Protein AF-A0A1R4EIM1-F1 (afdb_monomer)

Foldseek 3Di:
DDPVVLVVVLVVQLLVLLQVLLLVLLVCLLCLVCVLCVLQVHPPSVLSHLQDALVLSCVLCVVVPRDHDSVSRNVRHDDPPDDHPDDSVRVVVVCVVSVRSVVVSSCVSNVVSSVVSVVVSD

pLDDT: mean 93.06, std 6.28, range [61.31, 98.5]

Structure (mmCIF, N/CA/C/O backbone):
data_AF-A0A1R4EIM1-F1
#
_entry.id   AF-A0A1R4EIM1-F1
#
loop_
_atom_site.group_PDB
_atom_site.id
_atom_site.type_symbol
_atom_site.label_atom_id
_atom_site.label_alt_id
_atom_site.label_comp_id
_atom_site.label_asym_id
_atom_site.label_entity_id
_atom_site.label_seq_id
_atom_site.pdbx_PDB_ins_code
_atom_site.Cartn_x
_atom_site.Cartn_y
_atom_site.Cartn_z
_atom_site.occupancy
_atom_site.B_iso_or_equiv
_atom_site.auth_seq_id
_atom_site.auth_comp_id
_atom_site.auth_asym_id
_atom_site.auth_atom_id
_atom_site.pdbx_PDB_model_num
ATOM 1 N N . MET A 1 1 ? -17.064 1.373 31.725 1.00 61.31 1 MET A N 1
ATOM 2 C CA . MET A 1 1 ? -16.087 1.941 30.761 1.00 61.31 1 MET A CA 1
ATOM 3 C C . MET A 1 1 ? -16.708 3.153 30.069 1.00 61.31 1 MET A C 1
ATOM 5 O O . MET A 1 1 ? -17.830 3.043 29.599 1.00 61.31 1 MET A O 1
ATOM 9 N N . ASN A 1 2 ? -16.034 4.310 30.040 1.00 83.75 2 ASN A N 1
ATOM 10 C CA . ASN A 1 2 ? -16.570 5.537 29.428 1.00 83.75 2 ASN A CA 1
ATOM 11 C C . ASN A 1 2 ? -16.788 5.338 27.909 1.00 83.75 2 ASN A C 1
ATOM 13 O O . ASN A 1 2 ? -15.867 4.894 27.221 1.00 83.75 2 ASN A O 1
ATOM 17 N N . LYS A 1 3 ? -17.977 5.680 27.383 1.00 83.75 3 LYS A N 1
ATOM 18 C CA . LYS A 1 3 ? -18.322 5.582 25.947 1.00 83.75 3 LYS A CA 1
ATOM 19 C C . LYS A 1 3 ? -17.276 6.264 25.053 1.00 83.75 3 LYS A C 1
ATOM 21 O O . LYS A 1 3 ? -16.875 5.695 24.040 1.00 83.75 3 LYS A O 1
ATOM 26 N N . ARG A 1 4 ? -16.744 7.417 25.483 1.00 86.50 4 ARG A N 1
ATOM 27 C CA . ARG A 1 4 ? -15.665 8.140 24.788 1.00 86.50 4 ARG A CA 1
ATOM 28 C C . ARG A 1 4 ? -14.382 7.313 24.690 1.00 86.50 4 ARG A C 1
ATOM 30 O O . ARG A 1 4 ? -13.741 7.298 23.645 1.00 86.50 4 ARG A O 1
ATOM 37 N N . LYS A 1 5 ? -14.022 6.589 25.756 1.00 88.94 5 LYS A N 1
ATOM 38 C CA . LYS A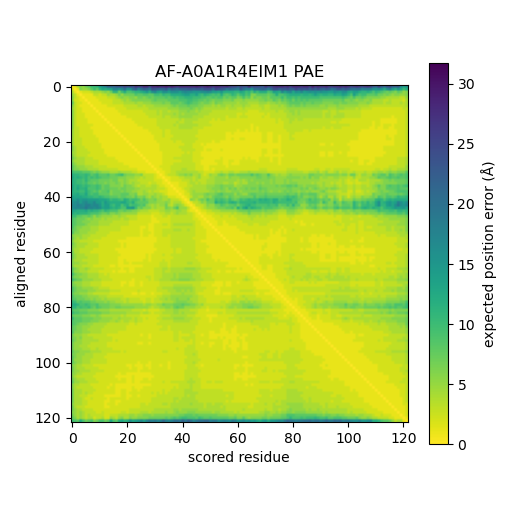 1 5 ? -12.835 5.720 25.777 1.00 88.94 5 LYS A CA 1
ATOM 39 C C . LYS A 1 5 ? -12.995 4.546 24.806 1.00 88.94 5 LYS A C 1
ATOM 41 O O . LYS A 1 5 ? -12.084 4.311 24.020 1.00 88.94 5 LYS A O 1
ATOM 46 N N . ARG A 1 6 ? -14.157 3.875 24.802 1.00 87.56 6 ARG A N 1
ATOM 47 C CA . ARG A 1 6 ? -14.450 2.764 23.869 1.00 87.56 6 ARG A CA 1
ATOM 48 C C . ARG A 1 6 ? -14.419 3.235 22.411 1.00 87.56 6 ARG A C 1
ATOM 50 O O . ARG A 1 6 ? -13.829 2.565 21.572 1.00 87.56 6 ARG A O 1
ATOM 57 N N . HIS A 1 7 ? -14.980 4.413 22.128 1.00 89.19 7 HIS A N 1
ATOM 58 C CA . HIS A 1 7 ? -14.941 5.014 20.793 1.00 89.19 7 HIS A CA 1
ATOM 59 C C . HIS A 1 7 ? -13.506 5.299 20.325 1.00 89.19 7 HIS A C 1
ATOM 61 O O . HIS A 1 7 ? -13.125 4.899 19.229 1.00 89.19 7 HIS A O 1
ATOM 67 N N . MET A 1 8 ? -12.682 5.928 21.172 1.00 93.31 8 MET A N 1
ATOM 68 C CA . MET A 1 8 ? -11.277 6.201 20.840 1.00 93.31 8 MET A CA 1
ATOM 69 C C . MET A 1 8 ? -10.460 4.922 20.639 1.00 93.31 8 MET A C 1
ATOM 71 O O . MET A 1 8 ? -9.623 4.868 19.742 1.00 93.31 8 MET A O 1
ATOM 75 N N . GLN A 1 9 ? -10.713 3.886 21.443 1.00 93.56 9 GLN A N 1
ATOM 76 C CA . GLN A 1 9 ? -10.073 2.580 21.276 1.00 93.56 9 GLN A CA 1
ATOM 77 C C . GLN A 1 9 ? -10.437 1.951 19.928 1.00 93.56 9 GLN A C 1
ATOM 79 O O . GLN A 1 9 ? -9.529 1.585 19.187 1.00 93.56 9 GLN A O 1
ATOM 84 N N . ARG A 1 10 ? -11.730 1.913 19.569 1.00 93.81 10 ARG A N 1
ATOM 85 C CA . ARG A 1 10 ? -12.184 1.408 18.262 1.00 93.81 10 ARG A CA 1
ATOM 86 C C . ARG A 1 10 ? -11.572 2.201 17.108 1.00 93.81 10 ARG A C 1
ATOM 88 O O . ARG A 1 10 ? -11.062 1.605 16.169 1.00 93.81 10 ARG A O 1
ATOM 95 N N . TYR A 1 11 ? -11.576 3.531 17.188 1.00 94.44 11 TYR A N 1
ATOM 96 C CA . TYR A 1 11 ? -10.988 4.392 16.158 1.00 94.44 11 TYR A CA 1
ATOM 97 C C . TYR A 1 11 ? -9.493 4.107 15.948 1.00 94.44 11 TYR A C 1
ATOM 99 O O . TYR A 1 11 ? -9.044 3.917 14.816 1.00 94.44 11 TYR A O 1
ATOM 107 N N . ASN A 1 12 ? -8.723 4.022 17.036 1.00 95.25 12 ASN A N 1
ATOM 108 C CA . ASN A 1 12 ? -7.296 3.716 16.962 1.00 95.25 12 ASN A CA 1
ATOM 109 C C . ASN A 1 12 ? -7.041 2.295 16.439 1.00 95.25 12 ASN A C 1
ATOM 111 O O . ASN A 1 12 ? -6.123 2.106 15.643 1.00 95.25 12 ASN A O 1
ATOM 115 N N . ALA A 1 13 ? -7.865 1.320 16.834 1.00 96.44 13 ALA A N 1
ATOM 116 C CA . ALA A 1 13 ? -7.781 -0.051 16.338 1.00 96.44 13 ALA A CA 1
ATOM 117 C C . ALA A 1 13 ? -8.050 -0.121 14.827 1.00 96.44 13 ALA A C 1
ATOM 119 O O . ALA A 1 13 ? -7.252 -0.702 14.097 1.00 96.44 13 ALA A O 1
ATOM 120 N N . LEU A 1 14 ? -9.098 0.552 14.338 1.00 96.81 14 LEU A N 1
ATOM 121 C CA . LEU A 1 14 ? -9.412 0.640 12.907 1.00 96.81 14 LEU A CA 1
ATOM 122 C C . LEU A 1 14 ? -8.285 1.312 12.118 1.00 96.81 14 LEU A C 1
ATOM 124 O O . LEU A 1 14 ? -7.889 0.829 11.056 1.00 96.81 14 LEU A O 1
ATOM 128 N N . ARG A 1 15 ? -7.728 2.411 12.643 1.00 96.06 15 ARG A N 1
ATOM 129 C CA . ARG A 1 15 ? -6.579 3.080 12.022 1.00 96.06 15 ARG A CA 1
ATOM 130 C C . ARG A 1 15 ? -5.369 2.150 11.953 1.00 96.06 15 ARG A C 1
ATOM 132 O O . ARG A 1 15 ? -4.712 2.103 10.919 1.00 96.06 15 ARG A O 1
ATOM 139 N N . SER A 1 16 ? -5.078 1.425 13.031 1.00 96.81 16 SER A N 1
ATOM 140 C CA . SER A 1 16 ? -3.959 0.482 13.066 1.00 96.81 16 SER A CA 1
ATOM 141 C C . SER A 1 16 ? -4.164 -0.668 12.082 1.00 96.81 16 SER A C 1
ATOM 143 O O . SER A 1 16 ? -3.245 -0.976 11.335 1.00 96.81 16 SER A O 1
ATOM 145 N N . ALA A 1 17 ? -5.366 -1.243 12.020 1.00 97.62 17 ALA A N 1
ATOM 146 C CA . ALA A 1 17 ? -5.693 -2.327 11.097 1.00 97.62 17 ALA A CA 1
ATOM 147 C C . ALA A 1 17 ? -5.543 -1.907 9.629 1.00 97.62 17 ALA A C 1
ATOM 149 O O . ALA A 1 17 ? -4.959 -2.643 8.843 1.00 97.62 17 ALA A O 1
ATOM 150 N N . ARG A 1 18 ? -5.972 -0.689 9.270 1.00 97.94 18 ARG A N 1
ATOM 151 C CA . ARG A 1 18 ? -5.741 -0.140 7.922 1.00 97.94 18 ARG A CA 1
ATOM 152 C C . ARG A 1 18 ? -4.256 0.019 7.597 1.00 97.94 18 ARG A C 1
ATOM 154 O O . ARG A 1 18 ? -3.872 -0.165 6.451 1.00 97.94 18 ARG A O 1
ATOM 161 N N . VAL A 1 19 ? -3.429 0.381 8.579 1.00 98.12 19 VAL A N 1
ATOM 162 C CA . VAL A 1 19 ? -1.976 0.485 8.379 1.00 98.12 19 VAL A CA 1
ATOM 163 C C . VAL A 1 19 ? -1.351 -0.893 8.170 1.00 98.12 19 VAL A C 1
ATOM 165 O O . VAL A 1 19 ? -0.527 -1.023 7.275 1.00 98.12 19 VAL A O 1
ATOM 168 N N . GLU A 1 20 ? -1.739 -1.906 8.947 1.00 98.06 20 GLU A N 1
ATOM 169 C CA . GLU A 1 20 ? -1.232 -3.274 8.746 1.00 98.06 20 GLU A CA 1
ATOM 170 C C . GLU A 1 20 ? -1.669 -3.845 7.392 1.00 98.06 20 GLU A C 1
ATOM 172 O O . GLU A 1 20 ? -0.822 -4.299 6.633 1.00 98.06 20 GLU A O 1
ATOM 177 N N . ALA A 1 21 ? -2.945 -3.698 7.024 1.00 98.38 21 ALA A N 1
ATOM 178 C CA . ALA A 1 21 ? -3.447 -4.116 5.714 1.00 98.38 21 ALA A CA 1
ATOM 179 C C . ALA A 1 21 ? -2.695 -3.434 4.556 1.00 98.38 21 ALA A C 1
ATOM 181 O O . ALA A 1 21 ? -2.380 -4.066 3.554 1.00 98.38 21 ALA A O 1
ATOM 182 N N . MET A 1 22 ? -2.374 -2.142 4.693 1.00 98.50 22 MET A N 1
ATOM 183 C CA . MET A 1 22 ? -1.583 -1.425 3.689 1.00 98.50 22 MET A CA 1
ATOM 184 C C . MET A 1 22 ? -0.166 -1.995 3.582 1.00 98.50 22 MET A C 1
ATOM 186 O O . MET A 1 22 ? 0.349 -2.150 2.483 1.00 98.50 22 MET A O 1
ATOM 190 N N . LEU A 1 23 ? 0.474 -2.335 4.703 1.00 98.31 23 LEU A N 1
ATOM 191 C CA . LEU A 1 23 ? 1.793 -2.972 4.679 1.00 98.31 23 LEU A CA 1
ATOM 192 C C . LEU A 1 23 ? 1.761 -4.351 4.013 1.00 98.31 23 LEU A C 1
ATOM 194 O O . LEU A 1 23 ? 2.718 -4.693 3.325 1.00 98.31 23 LEU A O 1
ATOM 198 N N . GLU A 1 24 ? 0.694 -5.124 4.214 1.00 97.56 24 GLU A N 1
ATOM 199 C CA . GLU A 1 24 ? 0.499 -6.423 3.562 1.00 97.56 24 GLU A CA 1
ATOM 200 C C . GLU A 1 24 ? 0.322 -6.271 2.047 1.00 97.56 24 GLU A C 1
ATOM 202 O O . GLU A 1 24 ? 1.035 -6.927 1.291 1.00 97.56 24 GLU A O 1
ATOM 207 N N . MET A 1 25 ? -0.534 -5.343 1.604 1.00 97.50 25 MET A N 1
ATOM 208 C CA . MET A 1 25 ? -0.708 -5.024 0.182 1.00 97.50 25 MET A CA 1
ATOM 209 C C . MET A 1 25 ? 0.610 -4.574 -0.461 1.00 97.50 25 MET A C 1
ATOM 211 O O . MET A 1 25 ? 0.981 -5.067 -1.521 1.00 97.50 25 MET A O 1
ATOM 215 N N . LEU A 1 26 ? 1.342 -3.660 0.183 1.00 97.56 26 LEU A N 1
ATOM 216 C CA . LEU A 1 26 ? 2.643 -3.194 -0.304 1.00 97.56 26 LEU A CA 1
ATOM 217 C C . LEU A 1 26 ? 3.654 -4.340 -0.388 1.00 97.56 26 LEU A C 1
ATOM 219 O O . LEU A 1 26 ? 4.407 -4.419 -1.35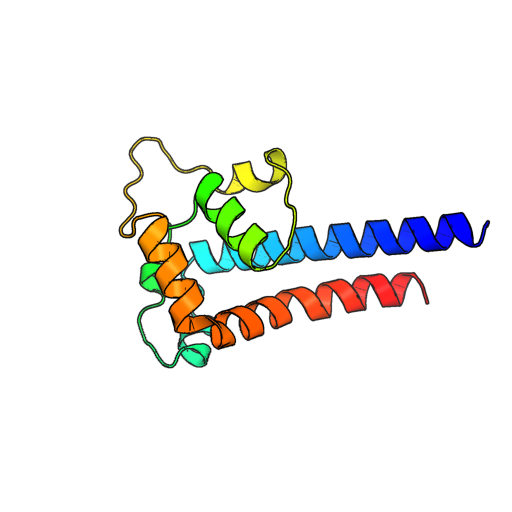1 1.00 97.56 26 LEU A O 1
ATOM 223 N N . ASN A 1 27 ? 3.662 -5.245 0.591 1.00 96.56 27 ASN A N 1
ATOM 224 C CA . ASN A 1 27 ? 4.512 -6.428 0.532 1.00 96.56 27 ASN A CA 1
ATOM 225 C C . ASN A 1 27 ? 4.145 -7.315 -0.658 1.00 96.56 27 ASN A C 1
ATOM 227 O O . ASN A 1 27 ? 5.041 -7.742 -1.371 1.00 96.56 27 ASN A O 1
ATOM 231 N N . ALA A 1 28 ? 2.858 -7.553 -0.905 1.00 95.00 28 ALA A N 1
ATOM 232 C CA . ALA A 1 28 ? 2.427 -8.343 -2.052 1.00 95.00 28 ALA A CA 1
ATOM 233 C C . ALA A 1 28 ? 2.817 -7.690 -3.389 1.00 95.00 28 ALA A C 1
ATOM 235 O O . ALA A 1 28 ? 3.320 -8.383 -4.266 1.00 95.00 28 ALA A O 1
ATOM 236 N N . ILE A 1 29 ? 2.669 -6.364 -3.515 1.00 94.50 29 ILE A N 1
ATOM 237 C CA . ILE A 1 29 ? 3.122 -5.599 -4.692 1.00 94.50 29 ILE A CA 1
ATOM 238 C C . ILE A 1 29 ? 4.622 -5.788 -4.927 1.00 94.50 29 ILE A C 1
ATOM 240 O O . ILE A 1 29 ? 5.026 -6.077 -6.046 1.00 94.50 29 ILE A O 1
ATOM 244 N N . ASP A 1 30 ? 5.445 -5.678 -3.881 1.00 95.12 30 ASP A N 1
ATOM 245 C CA . ASP A 1 30 ? 6.902 -5.838 -4.000 1.00 95.12 30 ASP A CA 1
ATOM 246 C C . ASP A 1 30 ? 7.329 -7.279 -4.344 1.00 95.12 30 ASP A C 1
ATOM 248 O O . ASP A 1 30 ? 8.468 -7.498 -4.744 1.00 95.12 30 ASP A O 1
ATOM 252 N N . HIS A 1 31 ? 6.418 -8.250 -4.219 1.00 92.94 31 HIS A N 1
ATOM 253 C CA . HIS A 1 31 ? 6.592 -9.640 -4.659 1.00 92.94 31 HIS A CA 1
ATOM 254 C C . HIS A 1 31 ? 5.829 -9.929 -5.967 1.00 92.94 31 HIS A C 1
ATOM 256 O O . HIS A 1 31 ? 5.496 -11.077 -6.253 1.00 92.94 31 HIS A O 1
ATOM 262 N N . GLY A 1 32 ? 5.512 -8.885 -6.739 1.00 88.69 32 GLY A N 1
ATOM 263 C CA . GLY A 1 32 ? 4.924 -8.983 -8.074 1.00 88.69 32 GLY A CA 1
ATOM 264 C C . GLY A 1 32 ? 3.397 -9.068 -8.118 1.00 88.69 32 GLY A C 1
ATOM 265 O O . GLY A 1 32 ? 2.848 -8.907 -9.195 1.00 88.69 32 GLY A O 1
ATOM 266 N N . ALA A 1 33 ? 2.698 -9.271 -6.991 1.00 87.12 33 ALA A N 1
ATOM 267 C CA . ALA A 1 33 ? 1.228 -9.278 -6.889 1.00 87.12 33 ALA A CA 1
ATOM 268 C C . ALA A 1 33 ? 0.511 -9.948 -8.090 1.00 87.12 33 ALA A C 1
ATOM 270 O O . ALA A 1 33 ? -0.190 -9.267 -8.844 1.00 87.12 33 ALA A O 1
ATOM 271 N N . PRO A 1 34 ? 0.664 -11.269 -8.294 1.00 84.12 34 PRO A N 1
ATOM 272 C CA . PRO A 1 34 ? 0.113 -11.963 -9.464 1.00 84.12 34 PRO A CA 1
ATOM 273 C C . PRO A 1 34 ? -1.409 -11.804 -9.592 1.00 84.12 34 PRO A C 1
ATOM 275 O O . PRO A 1 34 ? -1.955 -11.786 -10.690 1.00 84.12 34 PRO A O 1
ATOM 278 N N . GLU A 1 35 ? -2.123 -11.614 -8.484 1.00 86.50 35 GLU A N 1
ATOM 279 C CA . GLU A 1 35 ? -3.568 -11.407 -8.495 1.00 86.50 35 G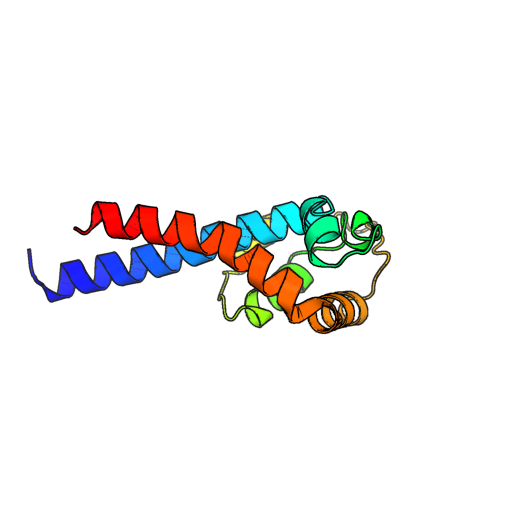LU A CA 1
ATOM 280 C C . GLU A 1 35 ? -3.987 -10.084 -9.142 1.00 86.50 35 GLU A C 1
ATOM 282 O O . GLU A 1 35 ? -5.125 -9.964 -9.604 1.00 86.50 35 GLU A O 1
ATOM 287 N N . LEU A 1 36 ? -3.081 -9.104 -9.229 1.00 85.50 36 LEU A N 1
ATOM 288 C CA . LEU A 1 36 ? -3.339 -7.908 -10.016 1.00 85.50 36 LEU A CA 1
ATOM 289 C C . LEU A 1 36 ? -3.469 -8.247 -11.510 1.00 85.50 36 LEU A C 1
ATOM 291 O O . LEU A 1 36 ? -4.089 -7.462 -12.204 1.00 85.50 36 LEU A O 1
ATOM 295 N N . GLU A 1 37 ? -2.954 -9.375 -12.031 1.00 84.44 37 GLU A N 1
ATOM 296 C CA . GLU A 1 37 ? -2.909 -9.638 -13.491 1.00 84.44 37 GLU A CA 1
ATOM 297 C C . GLU A 1 37 ? -4.323 -9.925 -13.973 1.00 84.44 37 GLU A C 1
ATOM 29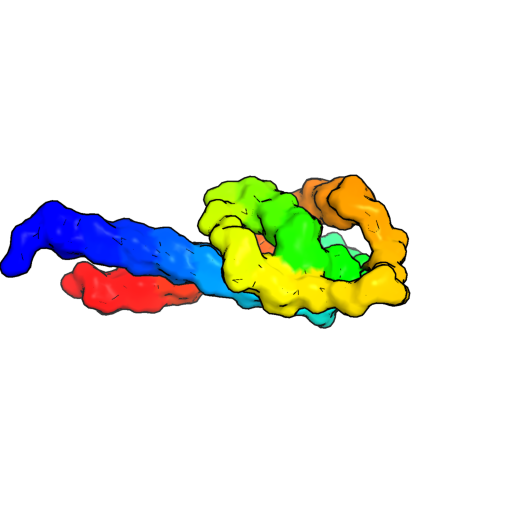9 O O . GLU A 1 37 ? -4.780 -9.447 -15.010 1.00 84.44 37 GLU A O 1
ATOM 304 N N . VAL A 1 38 ? -5.065 -10.628 -13.119 1.00 82.38 38 VAL A N 1
ATOM 305 C CA . VAL A 1 38 ? -6.493 -10.878 -13.268 1.00 82.38 38 VAL A CA 1
ATOM 306 C C . VAL A 1 38 ? -7.289 -9.572 -13.212 1.00 82.38 38 VAL A C 1
ATOM 308 O O . VAL A 1 38 ? -8.278 -9.426 -13.927 1.00 82.38 38 VAL A O 1
ATOM 311 N N . LEU A 1 39 ? -6.879 -8.620 -12.367 1.00 83.25 39 LEU A N 1
ATOM 312 C CA . LEU A 1 39 ? -7.594 -7.356 -12.165 1.00 83.25 39 LEU A CA 1
ATOM 313 C C . LEU A 1 39 ? -7.278 -6.309 -13.243 1.00 83.25 39 LEU A C 1
ATOM 315 O O . LEU A 1 39 ? -8.167 -5.543 -13.613 1.00 83.25 39 LEU A O 1
ATOM 319 N N . THR A 1 40 ? -6.041 -6.259 -13.736 1.00 82.06 40 THR A N 1
ATOM 320 C CA . THR A 1 40 ? -5.598 -5.355 -14.809 1.00 82.06 40 THR A CA 1
ATOM 321 C C . THR A 1 40 ? -5.894 -5.923 -16.195 1.00 82.06 40 THR A C 1
ATOM 323 O O . THR A 1 40 ? -5.988 -5.160 -17.156 1.00 82.06 40 THR A O 1
ATOM 326 N N . GLY A 1 41 ? -6.045 -7.247 -16.312 1.00 80.81 41 GLY A N 1
ATOM 327 C CA . GLY A 1 41 ? -6.116 -7.948 -17.593 1.00 80.81 41 GLY A CA 1
ATOM 328 C C . GLY A 1 41 ? -4.782 -7.943 -18.347 1.00 80.81 41 GLY A C 1
ATOM 329 O O . GLY A 1 41 ? -4.781 -8.096 -19.570 1.00 80.81 41 GLY A O 1
ATOM 330 N N . LYS A 1 42 ? -3.666 -7.716 -17.643 1.00 80.56 42 LYS A N 1
ATOM 331 C CA . LYS A 1 42 ? -2.315 -7.620 -18.203 1.00 80.56 42 LYS A CA 1
ATOM 332 C C . LYS A 1 42 ? -1.394 -8.631 -17.521 1.00 80.56 42 LYS A C 1
ATOM 334 O O . LYS A 1 42 ? -1.363 -8.715 -16.299 1.00 80.56 42 LYS A O 1
ATOM 339 N N . GLU A 1 43 ? -0.620 -9.359 -18.319 1.00 78.06 43 GLU A N 1
ATOM 340 C CA . GLU A 1 43 ? 0.437 -10.271 -17.852 1.00 78.06 43 GLU A CA 1
ATOM 341 C C . GLU A 1 43 ? 1.758 -9.504 -17.645 1.00 78.06 43 GLU A C 1
ATOM 343 O O . GLU A 1 43 ? 2.788 -9.830 -18.236 1.00 78.06 43 GLU A O 1
ATOM 348 N N . ASP A 1 44 ? 1.719 -8.402 -16.890 1.00 77.56 44 ASP A N 1
ATOM 349 C CA . ASP A 1 44 ? 2.868 -7.511 -16.697 1.00 77.56 44 ASP A CA 1
ATOM 350 C C . ASP A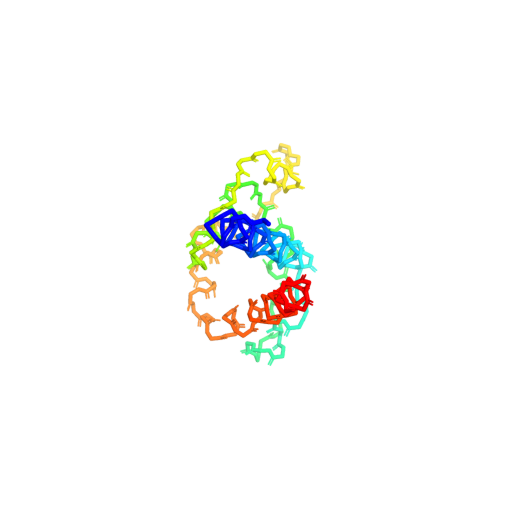 1 44 ? 3.191 -7.206 -15.232 1.00 77.56 44 ASP A C 1
ATOM 352 O O . ASP A 1 44 ? 4.096 -6.424 -14.975 1.00 77.56 44 ASP A O 1
ATOM 356 N N . ASN A 1 45 ? 2.559 -7.828 -14.235 1.00 72.00 45 ASN A N 1
ATOM 357 C CA . ASN A 1 45 ? 2.794 -7.399 -12.847 1.00 72.00 45 ASN A CA 1
ATOM 358 C C . ASN A 1 45 ? 4.150 -7.787 -12.269 1.00 72.00 45 ASN A C 1
ATOM 360 O O . ASN A 1 45 ? 4.571 -7.202 -11.268 1.00 72.00 45 ASN A O 1
ATOM 364 N N . TYR A 1 46 ? 4.886 -8.676 -12.939 1.00 81.06 46 TYR A N 1
ATOM 365 C CA . TYR A 1 46 ? 6.311 -8.865 -12.671 1.00 81.06 46 TYR A CA 1
ATOM 366 C C . TYR A 1 46 ? 7.085 -7.532 -12.720 1.00 81.06 46 TYR A C 1
ATOM 368 O O . TYR A 1 46 ? 8.112 -7.402 -12.060 1.00 81.06 46 TYR A O 1
ATOM 376 N N . ILE A 1 47 ? 6.584 -6.508 -13.431 1.00 87.62 47 ILE A N 1
ATOM 377 C CA . ILE A 1 47 ? 7.185 -5.166 -13.450 1.00 87.62 47 ILE A CA 1
ATOM 378 C C . ILE A 1 47 ? 7.161 -4.470 -12.084 1.00 87.62 47 ILE A C 1
ATOM 380 O O . ILE A 1 47 ? 7.863 -3.479 -11.918 1.00 87.62 47 ILE A O 1
ATOM 384 N N . LEU A 1 48 ? 6.322 -4.920 -11.144 1.00 91.06 48 LEU A N 1
ATOM 385 C CA . LEU A 1 48 ? 6.218 -4.379 -9.786 1.00 91.06 48 LEU A CA 1
ATOM 386 C C . LEU A 1 48 ? 7.152 -5.089 -8.804 1.00 91.06 48 LEU A C 1
ATOM 388 O O . LEU A 1 48 ? 7.401 -4.576 -7.708 1.00 91.06 48 LEU A O 1
ATOM 392 N N . GLU A 1 49 ? 7.654 -6.265 -9.178 1.00 93.88 49 GLU A N 1
ATOM 393 C CA . GLU A 1 49 ? 8.505 -7.067 -8.318 1.00 93.88 49 GLU A CA 1
ATOM 394 C C . GLU A 1 49 ? 9.788 -6.300 -7.983 1.00 93.88 49 GLU A C 1
ATOM 396 O O . GLU A 1 49 ? 10.489 -5.783 -8.852 1.00 93.88 49 GLU A O 1
ATOM 401 N N . ASN A 1 50 ? 10.101 -6.221 -6.692 1.00 94.62 50 ASN A N 1
ATOM 402 C CA . ASN A 1 50 ? 11.243 -5.492 -6.159 1.00 94.62 50 ASN A CA 1
ATOM 403 C C . ASN A 1 50 ? 11.278 -3.984 -6.476 1.00 94.62 50 ASN A C 1
ATOM 405 O O . ASN A 1 50 ? 12.324 -3.340 -6.318 1.00 94.62 50 ASN A O 1
ATOM 409 N N . GLU A 1 51 ? 10.152 -3.385 -6.870 1.00 95.81 51 GLU A N 1
ATOM 410 C CA . GLU A 1 51 ? 10.087 -1.960 -7.177 1.00 95.81 51 GLU A CA 1
ATOM 411 C C . GLU A 1 51 ? 9.866 -1.070 -5.955 1.00 95.81 51 GLU A C 1
ATOM 413 O O . GLU A 1 51 ? 10.008 0.153 -6.072 1.00 95.81 51 GLU A O 1
ATOM 418 N N . LEU A 1 52 ? 9.522 -1.618 -4.785 1.00 96.50 52 LEU A N 1
ATOM 419 C CA . LEU A 1 52 ? 9.203 -0.816 -3.610 1.00 96.50 52 LEU A CA 1
ATOM 420 C C . LEU A 1 52 ? 10.394 -0.671 -2.674 1.00 96.50 52 LEU A C 1
ATOM 422 O O . LEU A 1 52 ? 10.918 -1.621 -2.104 1.00 96.50 52 LEU A O 1
ATOM 426 N N . ASN A 1 53 ? 10.744 0.588 -2.422 1.00 96.38 53 ASN A N 1
ATOM 427 C CA . ASN A 1 53 ? 11.523 0.967 -1.257 1.00 96.38 53 ASN A CA 1
ATOM 428 C C . ASN A 1 53 ? 10.698 1.774 -0.257 1.00 96.38 53 ASN A C 1
ATOM 430 O O . ASN A 1 53 ? 9.563 2.148 -0.545 1.00 96.38 53 ASN A O 1
ATOM 434 N N . SER A 1 54 ? 11.277 2.122 0.897 1.00 96.44 54 SER A N 1
ATOM 435 C CA . SER A 1 54 ? 10.597 2.942 1.917 1.00 96.44 54 SER A CA 1
ATOM 436 C C . SER A 1 54 ? 9.931 4.209 1.351 1.00 96.44 54 SER A C 1
ATOM 438 O O . SER A 1 54 ? 8.837 4.575 1.778 1.00 96.44 5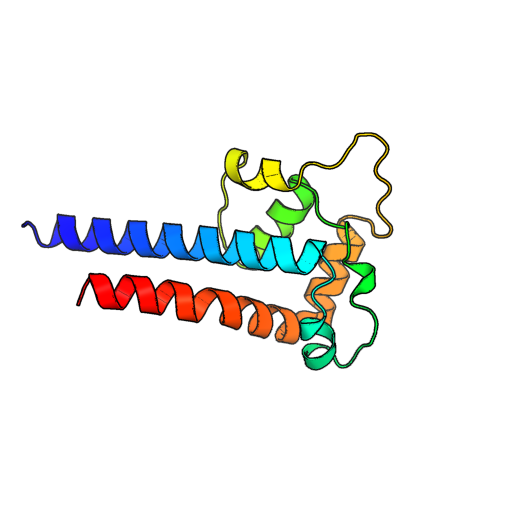4 SER A O 1
ATOM 440 N N . TYR A 1 55 ? 10.573 4.886 0.392 1.00 96.06 55 TYR A N 1
ATOM 441 C CA . TYR A 1 55 ? 10.045 6.105 -0.227 1.00 96.06 55 TYR A CA 1
ATOM 442 C C . TYR A 1 55 ? 8.890 5.815 -1.191 1.00 96.06 55 TYR A C 1
ATOM 444 O O . TYR A 1 55 ? 7.860 6.487 -1.142 1.00 96.06 55 TYR A O 1
ATOM 452 N N . ARG A 1 56 ? 9.035 4.804 -2.049 1.00 97.50 56 ARG A N 1
ATOM 453 C CA . ARG A 1 56 ? 8.001 4.408 -3.013 1.00 97.50 56 ARG A CA 1
ATOM 454 C C . ARG A 1 56 ? 6.781 3.821 -2.305 1.00 97.50 56 ARG A C 1
ATOM 456 O O . ARG A 1 56 ? 5.670 4.269 -2.556 1.00 97.50 56 ARG A O 1
ATOM 463 N N . ALA A 1 57 ? 6.994 2.947 -1.325 1.00 98.12 57 ALA A N 1
ATOM 464 C CA . ALA A 1 57 ? 5.948 2.406 -0.462 1.00 98.12 57 ALA A CA 1
ATOM 465 C C . ALA A 1 57 ? 5.158 3.515 0.258 1.00 98.12 57 ALA A C 1
ATOM 467 O O . ALA A 1 57 ? 3.934 3.446 0.360 1.00 98.12 57 ALA A O 1
ATOM 468 N N . MET A 1 58 ? 5.836 4.584 0.701 1.00 98.12 58 MET A N 1
ATOM 469 C CA . MET A 1 58 ? 5.166 5.761 1.262 1.00 98.12 58 MET A CA 1
ATOM 470 C C . MET A 1 58 ? 4.236 6.437 0.248 1.00 98.12 58 MET A C 1
ATOM 472 O O . MET A 1 58 ? 3.114 6.787 0.609 1.00 98.12 58 MET A O 1
ATOM 476 N N . LYS A 1 59 ? 4.678 6.618 -1.004 1.00 97.88 59 LYS A N 1
ATOM 477 C CA . LYS A 1 59 ? 3.850 7.232 -2.055 1.00 97.88 59 LYS A CA 1
ATOM 478 C C . LYS A 1 59 ? 2.618 6.399 -2.375 1.00 97.88 59 LYS A C 1
ATOM 480 O O . LYS A 1 59 ? 1.522 6.950 -2.431 1.00 97.88 59 LYS A O 1
ATOM 485 N N . VAL A 1 60 ? 2.789 5.086 -2.518 1.00 97.94 60 VAL A N 1
ATOM 486 C CA . VAL A 1 60 ? 1.676 4.164 -2.767 1.00 97.94 60 VAL A CA 1
ATOM 487 C C . VAL A 1 60 ? 0.683 4.204 -1.599 1.00 97.94 60 VAL A C 1
ATOM 489 O O . VAL A 1 60 ? -0.510 4.396 -1.809 1.00 97.94 60 VAL A O 1
ATOM 492 N N . ALA A 1 61 ? 1.149 4.158 -0.347 1.00 98.31 61 ALA A N 1
ATOM 493 C CA . ALA A 1 61 ? 0.260 4.280 0.812 1.00 98.31 61 ALA A CA 1
ATOM 494 C C . ALA A 1 61 ? -0.508 5.617 0.847 1.00 98.31 61 ALA A C 1
ATOM 496 O O . ALA A 1 61 ? -1.702 5.650 1.161 1.00 98.31 61 ALA A O 1
ATOM 497 N N . GLN A 1 62 ? 0.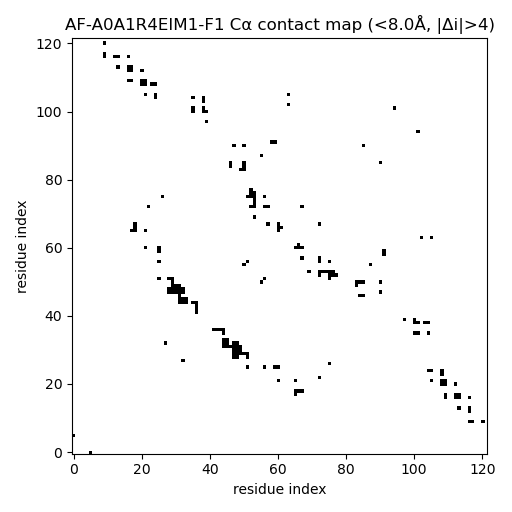160 6.723 0.503 1.00 97.81 62 GLN A N 1
ATOM 498 C CA . GLN A 1 62 ? -0.452 8.053 0.434 1.00 97.81 62 GLN A CA 1
ATOM 499 C C . GLN A 1 62 ? -1.507 8.155 -0.670 1.00 97.81 62 GLN A C 1
ATOM 501 O O . GLN A 1 62 ? -2.538 8.790 -0.441 1.00 97.81 62 GLN A O 1
ATOM 506 N N . TYR A 1 63 ? -1.296 7.493 -1.809 1.00 97.94 63 TYR A N 1
ATOM 507 C CA . TYR A 1 63 ? -2.280 7.398 -2.889 1.00 97.94 63 TYR A CA 1
ATOM 508 C C . TYR A 1 63 ? -3.614 6.817 -2.386 1.00 97.94 63 TYR A C 1
ATOM 510 O O . TYR A 1 63 ? -4.673 7.408 -2.594 1.00 97.94 63 TYR A O 1
ATOM 518 N N . PHE A 1 64 ? -3.565 5.760 -1.567 1.00 97.75 64 PHE A N 1
ATOM 519 C CA . PHE A 1 64 ? -4.745 5.178 -0.902 1.00 97.75 64 PHE A CA 1
ATOM 520 C C . PHE A 1 64 ? -5.160 5.890 0.397 1.00 97.75 64 PHE A C 1
ATOM 522 O O . PHE A 1 64 ? -5.981 5.381 1.171 1.00 97.75 64 PHE A O 1
ATOM 529 N N . LYS A 1 65 ? -4.614 7.083 0.665 1.00 97.38 65 LYS A N 1
ATOM 530 C CA . LYS A 1 65 ? -4.917 7.911 1.846 1.00 97.38 65 LYS A CA 1
ATOM 531 C C . LYS A 1 65 ? -4.628 7.190 3.173 1.00 97.38 65 LYS A C 1
ATOM 533 O O . LYS A 1 65 ? -5.328 7.402 4.171 1.00 97.38 65 LYS A O 1
ATOM 538 N N . VAL A 1 66 ? -3.600 6.337 3.208 1.00 97.75 66 VAL A N 1
ATOM 539 C CA . VAL A 1 66 ? -3.132 5.643 4.415 1.00 97.75 66 VAL A CA 1
ATOM 540 C C . VAL A 1 66 ? -1.809 6.243 4.885 1.00 97.75 66 VAL A C 1
ATOM 542 O O . VAL A 1 66 ? -0.785 6.185 4.214 1.00 97.75 66 VAL A O 1
ATOM 545 N N . ASN A 1 67 ? -1.818 6.795 6.099 1.00 96.19 67 ASN A N 1
ATOM 546 C CA . ASN A 1 67 ? -0.620 7.350 6.724 1.00 96.19 67 ASN A CA 1
ATOM 547 C C . ASN A 1 67 ? 0.151 6.255 7.475 1.00 96.19 67 ASN A C 1
ATOM 549 O O . ASN A 1 67 ? -0.220 5.894 8.597 1.00 96.19 67 ASN A O 1
ATOM 553 N N . VAL A 1 68 ? 1.232 5.761 6.871 1.00 97.06 68 VAL A N 1
ATOM 554 C CA . VAL A 1 68 ? 2.155 4.781 7.467 1.00 97.06 68 VAL A CA 1
ATOM 555 C C . VAL A 1 68 ? 3.374 5.507 8.040 1.00 97.06 68 VAL A C 1
ATOM 557 O O . VAL A 1 68 ? 3.911 6.426 7.426 1.00 97.06 68 VAL A O 1
ATOM 560 N N . SER A 1 69 ? 3.817 5.129 9.240 1.00 95.44 69 SER A N 1
ATOM 561 C CA . SER A 1 69 ? 5.003 5.736 9.850 1.00 95.44 69 SER A CA 1
ATOM 562 C C . SER A 1 69 ? 6.289 5.277 9.159 1.00 95.44 69 SER A C 1
ATOM 564 O O . SER A 1 69 ? 6.409 4.122 8.752 1.00 95.44 69 SER A O 1
ATOM 566 N N . LYS A 1 70 ? 7.302 6.154 9.112 1.00 94.19 70 LYS A N 1
ATOM 567 C CA . LYS A 1 70 ? 8.617 5.846 8.521 1.00 94.19 70 LYS A CA 1
ATOM 568 C C . LYS A 1 70 ? 9.220 4.548 9.073 1.00 94.19 70 LYS A C 1
ATOM 570 O O . LYS A 1 70 ? 9.693 3.729 8.302 1.00 94.19 70 LYS A O 1
ATOM 575 N N . GLY A 1 71 ? 9.140 4.331 10.388 1.00 96.56 71 GLY A N 1
ATOM 576 C CA . GLY A 1 71 ? 9.672 3.124 11.033 1.00 96.56 71 GLY A CA 1
ATOM 577 C C . GLY A 1 71 ? 8.972 1.819 10.635 1.00 96.56 71 GLY A C 1
ATOM 578 O O . GLY A 1 71 ? 9.570 0.762 10.757 1.00 96.56 71 GLY A O 1
ATOM 579 N N . LYS A 1 72 ? 7.729 1.864 10.138 1.00 96.88 72 LYS A N 1
ATOM 580 C CA . LYS A 1 72 ? 7.062 0.676 9.580 1.00 96.88 72 LYS A CA 1
ATOM 581 C C . LYS A 1 72 ? 7.495 0.397 8.140 1.00 96.88 72 LYS A C 1
ATOM 583 O O . LYS A 1 72 ? 7.519 -0.759 7.734 1.00 96.88 72 LYS A O 1
ATOM 588 N N . LEU A 1 73 ? 7.853 1.445 7.394 1.00 97.25 73 LEU A N 1
ATOM 589 C CA . LEU A 1 73 ? 8.258 1.369 5.988 1.00 97.25 73 LEU A CA 1
ATOM 590 C C . LEU A 1 73 ? 9.699 0.880 5.791 1.00 97.25 73 LEU A C 1
ATOM 592 O O . LEU A 1 73 ? 10.029 0.429 4.700 1.00 97.25 73 LEU A O 1
ATOM 596 N N . THR A 1 74 ? 10.543 0.898 6.828 1.00 95.44 74 THR A N 1
ATOM 597 C CA . THR A 1 74 ? 11.933 0.403 6.753 1.00 95.44 74 THR A CA 1
ATOM 598 C C . THR A 1 74 ? 12.039 -1.080 6.404 1.00 95.44 74 THR A C 1
ATOM 600 O O . THR A 1 74 ? 13.106 -1.527 6.002 1.00 95.44 74 THR A O 1
ATOM 603 N N . ARG A 1 75 ? 10.946 -1.849 6.511 1.00 95.31 75 ARG A N 1
ATOM 604 C CA . ARG A 1 75 ? 10.892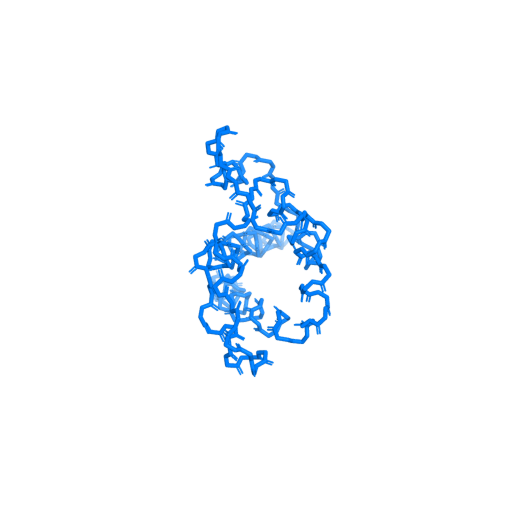 -3.233 6.015 1.00 95.31 75 ARG A CA 1
ATOM 605 C C . ARG A 1 75 ? 11.064 -3.340 4.497 1.00 95.31 75 ARG A C 1
ATOM 607 O O . ARG A 1 75 ? 11.471 -4.384 4.021 1.00 95.31 75 ARG A O 1
ATOM 614 N N . PHE A 1 76 ? 10.777 -2.262 3.769 1.00 96.38 76 PHE A N 1
ATOM 615 C CA . PHE A 1 76 ? 10.987 -2.157 2.326 1.00 96.38 76 PHE A CA 1
ATOM 616 C C . PHE A 1 76 ? 12.371 -1.581 1.999 1.00 96.38 76 PHE A C 1
ATOM 618 O O . PHE A 1 76 ? 12.590 -1.087 0.905 1.00 96.38 76 PHE A O 1
ATOM 625 N N . SER A 1 77 ? 13.310 -1.503 2.942 1.00 94.25 77 SER A N 1
ATOM 626 C CA . SER A 1 77 ? 14.665 -1.064 2.597 1.00 94.25 77 SER A CA 1
ATOM 627 C C . SER A 1 77 ? 15.302 -2.061 1.631 1.00 94.25 77 SER A C 1
ATOM 629 O O . SER A 1 77 ? 15.271 -3.265 1.871 1.00 94.25 77 SER A O 1
ATOM 631 N N . LYS A 1 78 ? 15.890 -1.544 0.554 1.00 93.81 78 LYS A N 1
ATOM 632 C CA . LYS A 1 78 ? 16.660 -2.325 -0.413 1.00 93.81 78 LYS A CA 1
ATOM 633 C C . LYS A 1 78 ? 18.162 -2.050 -0.216 1.00 93.81 78 LYS A C 1
ATOM 635 O O . LYS A 1 78 ? 18.494 -0.991 0.328 1.00 93.81 78 LYS A O 1
ATOM 640 N N . PRO A 1 79 ? 19.051 -2.973 -0.623 1.00 93.81 79 PRO A N 1
ATOM 641 C CA . PRO A 1 79 ? 20.492 -2.726 -0.696 1.00 93.81 79 PRO A CA 1
ATOM 642 C C . PRO A 1 79 ? 20.839 -1.466 -1.504 1.00 93.81 79 PRO A C 1
ATOM 644 O O . PRO A 1 79 ? 20.048 -1.018 -2.335 1.00 93.81 79 PRO A O 1
ATOM 647 N N . GLU A 1 80 ? 22.015 -0.881 -1.264 1.00 90.00 80 GLU A N 1
ATOM 648 C CA . GLU A 1 80 ? 22.449 0.344 -1.962 1.00 90.00 80 GLU A CA 1
ATOM 649 C C . GLU A 1 80 ? 22.650 0.134 -3.470 1.00 90.00 80 GLU A C 1
ATOM 651 O O . GLU A 1 80 ? 22.412 1.047 -4.257 1.00 90.00 80 GLU A O 1
ATOM 656 N N . ASP A 1 81 ? 23.039 -1.074 -3.868 1.00 94.06 81 ASP A N 1
ATOM 657 C CA . ASP A 1 81 ? 23.230 -1.521 -5.248 1.00 94.06 81 ASP A CA 1
ATOM 658 C C . ASP A 1 81 ? 21.944 -2.070 -5.892 1.00 94.06 81 ASP A C 1
ATOM 660 O O . ASP A 1 81 ? 21.974 -2.586 -7.008 1.00 94.06 81 ASP A O 1
ATOM 664 N N . HIS A 1 82 ? 20.794 -1.949 -5.218 1.00 94.88 82 HIS A N 1
ATOM 665 C CA . HIS A 1 82 ? 19.518 -2.380 -5.780 1.00 94.88 82 HIS A CA 1
ATOM 666 C C . HIS A 1 82 ? 19.115 -1.517 -6.975 1.00 94.88 82 HIS A C 1
ATOM 668 O O . HIS A 1 82 ? 18.902 -0.305 -6.855 1.00 94.88 82 HIS A O 1
ATOM 674 N N . HIS A 1 83 ? 18.923 -2.164 -8.120 1.00 93.25 83 HIS A N 1
ATOM 675 C CA . HIS A 1 83 ? 18.453 -1.522 -9.337 1.00 93.25 83 HIS A CA 1
ATOM 676 C C . HIS A 1 83 ? 16.943 -1.692 -9.492 1.00 93.25 83 HIS A C 1
ATOM 678 O O . HIS A 1 83 ? 16.418 -2.799 -9.478 1.00 93.25 83 HIS A O 1
ATOM 684 N N . TYR A 1 84 ? 16.255 -0.566 -9.662 1.00 95.00 84 TYR A N 1
ATOM 685 C CA . TYR A 1 84 ? 14.831 -0.524 -9.976 1.00 95.00 84 TYR A CA 1
ATOM 686 C C . TYR A 1 84 ? 14.646 -0.452 -11.492 1.00 95.00 84 TYR A C 1
ATOM 688 O O . TYR A 1 84 ? 15.350 0.318 -12.153 1.00 95.00 84 TYR A O 1
ATOM 696 N N . HIS A 1 85 ? 13.677 -1.186 -12.026 1.00 93.50 85 HIS A N 1
ATOM 697 C CA . HIS A 1 85 ? 13.301 -1.136 -13.438 1.00 93.50 85 HIS A CA 1
ATOM 698 C C . HIS A 1 85 ? 12.492 0.121 -13.746 1.00 93.50 85 HIS A C 1
ATOM 700 O O . HIS A 1 85 ? 12.671 0.741 -14.796 1.00 93.50 85 HIS A O 1
ATOM 706 N N . LEU A 1 86 ? 11.622 0.527 -12.817 1.00 93.81 86 LEU A N 1
ATOM 707 C CA . LEU A 1 86 ? 10.794 1.716 -12.955 1.00 93.81 86 LEU A CA 1
ATOM 708 C C . LEU A 1 86 ? 11.402 2.872 -12.170 1.00 93.81 86 LEU A C 1
ATOM 710 O O . LEU A 1 86 ? 11.947 2.713 -11.076 1.00 93.81 86 LEU A O 1
ATOM 714 N N . THR A 1 87 ? 11.248 4.090 -12.678 1.00 95.56 87 THR A N 1
ATOM 715 C CA . THR A 1 87 ? 11.370 5.278 -11.829 1.00 95.56 87 THR A CA 1
ATOM 716 C C . THR A 1 87 ? 10.187 5.346 -10.862 1.00 95.56 87 THR A C 1
ATOM 718 O O . THR A 1 87 ? 9.099 4.843 -11.134 1.00 95.56 87 THR A O 1
ATOM 721 N N . ALA A 1 88 ? 10.345 6.064 -9.746 1.00 95.06 88 ALA A N 1
ATOM 722 C CA . ALA A 1 88 ? 9.234 6.283 -8.818 1.00 95.06 88 ALA A CA 1
ATOM 723 C C . ALA A 1 88 ? 8.036 7.007 -9.462 1.00 95.06 88 ALA A C 1
ATOM 725 O O . ALA A 1 88 ? 6.940 6.936 -8.920 1.00 95.06 88 ALA A O 1
ATOM 726 N N . LYS A 1 89 ? 8.243 7.736 -10.569 1.00 96.44 89 LYS A N 1
ATOM 727 C CA . LYS A 1 89 ? 7.151 8.332 -11.342 1.00 96.44 89 LYS A CA 1
ATOM 728 C C . LYS A 1 89 ? 6.435 7.258 -12.160 1.00 96.44 89 LYS A C 1
ATOM 730 O O . LYS A 1 89 ? 5.245 7.097 -11.971 1.00 96.44 89 LYS A O 1
ATOM 735 N N . GLN A 1 90 ? 7.167 6.480 -12.959 1.00 96.62 90 GLN A N 1
ATOM 736 C CA . GLN A 1 90 ? 6.593 5.401 -13.776 1.00 96.62 90 GLN A CA 1
ATOM 737 C C . GLN A 1 90 ? 5.815 4.378 -12.943 1.00 96.62 90 GLN A C 1
ATOM 739 O O . GLN A 1 90 ? 4.752 3.945 -13.360 1.00 96.62 90 GLN A O 1
ATOM 744 N N . LEU A 1 91 ? 6.301 4.044 -11.744 1.00 96.19 91 LEU A N 1
ATOM 745 C CA . LEU A 1 91 ? 5.561 3.197 -10.809 1.00 96.19 91 LEU A CA 1
ATOM 746 C C . LEU A 1 91 ? 4.198 3.804 -10.431 1.00 96.19 91 LEU A C 1
ATOM 748 O O . LEU A 1 91 ? 3.195 3.100 -10.401 1.00 96.19 91 LEU A O 1
ATOM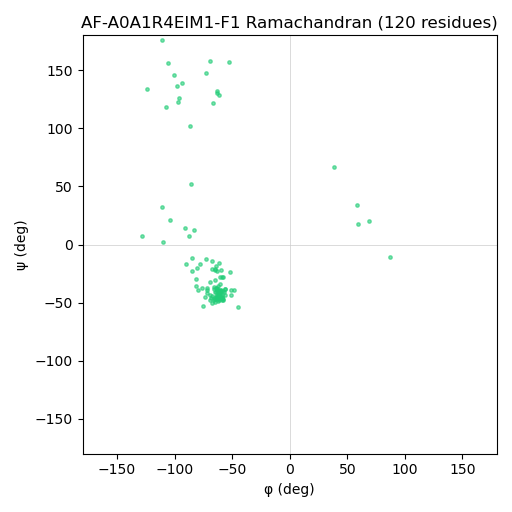 752 N N . MET A 1 92 ? 4.158 5.101 -10.114 1.00 97.44 92 MET A N 1
ATOM 753 C CA . MET A 1 92 ? 2.904 5.765 -9.749 1.00 97.44 92 MET A CA 1
ATOM 754 C C . MET A 1 92 ? 1.987 5.954 -10.957 1.00 97.44 92 MET A C 1
ATOM 756 O O . MET A 1 92 ? 0.788 5.747 -10.811 1.00 97.44 92 MET A O 1
ATOM 760 N N . ASP A 1 93 ? 2.550 6.285 -12.122 1.00 96.56 93 ASP A N 1
ATOM 761 C CA . ASP A 1 93 ? 1.819 6.390 -13.388 1.00 96.56 93 ASP A CA 1
ATOM 762 C C . ASP A 1 93 ? 1.147 5.035 -13.704 1.00 96.56 93 ASP A C 1
ATOM 764 O O . ASP A 1 93 ? -0.052 4.996 -13.951 1.00 96.56 93 ASP A O 1
ATOM 768 N N . TYR A 1 94 ? 1.859 3.908 -13.553 1.00 94.19 94 TYR A N 1
ATOM 769 C CA . TYR A 1 94 ? 1.286 2.564 -13.724 1.00 94.19 94 TYR A CA 1
ATOM 770 C C . TYR A 1 94 ? 0.138 2.270 -12.744 1.00 94.19 94 TYR A C 1
ATOM 772 O O . TYR A 1 94 ? -0.893 1.719 -13.134 1.00 94.19 94 TYR A O 1
ATOM 780 N N . ILE A 1 95 ? 0.287 2.636 -11.466 1.00 95.06 95 ILE A N 1
ATOM 781 C CA . ILE A 1 95 ? -0.781 2.462 -10.466 1.00 95.06 95 ILE A CA 1
ATOM 782 C C . ILE A 1 95 ? -2.015 3.295 -10.835 1.00 95.06 95 ILE A C 1
ATOM 784 O O . ILE A 1 95 ? -3.142 2.831 -10.671 1.00 95.06 95 ILE A O 1
ATOM 788 N N . GLU A 1 96 ? -1.815 4.514 -11.333 1.00 96.38 96 GLU A N 1
ATOM 789 C CA . GLU A 1 96 ? -2.894 5.418 -11.729 1.00 96.38 96 GLU A CA 1
ATOM 790 C C . GLU A 1 96 ? -3.601 4.958 -13.011 1.00 96.38 96 GLU A C 1
ATOM 792 O O . GLU A 1 96 ? -4.831 4.941 -13.054 1.00 96.38 96 GLU A O 1
ATOM 797 N N . GLU A 1 97 ? -2.854 4.498 -14.014 1.00 94.81 97 GLU A N 1
ATOM 798 C CA . GLU A 1 97 ? -3.396 3.915 -15.250 1.00 94.81 97 GLU A CA 1
ATOM 799 C C . GLU A 1 97 ? -4.245 2.663 -14.989 1.00 94.81 97 GLU A C 1
ATOM 801 O O . GLU A 1 97 ? -5.169 2.369 -15.746 1.00 94.81 97 GLU A O 1
ATOM 806 N N . ASN A 1 98 ? -3.959 1.944 -13.901 1.00 93.81 98 ASN A N 1
ATOM 807 C CA . ASN A 1 98 ? -4.690 0.756 -13.472 1.00 93.81 98 ASN A CA 1
ATOM 808 C C . ASN A 1 98 ? -5.491 1.007 -12.174 1.00 93.81 98 ASN A C 1
ATOM 810 O O . ASN A 1 98 ? -5.659 0.092 -11.361 1.00 93.81 98 ASN A O 1
ATOM 814 N N . HIS A 1 99 ? -5.983 2.239 -11.966 1.00 94.88 99 HIS A N 1
ATOM 815 C CA . HIS A 1 99 ? -6.622 2.688 -10.720 1.00 94.88 99 HIS A CA 1
ATOM 816 C C . HIS A 1 99 ? -7.629 1.687 -10.141 1.00 94.88 99 HIS A C 1
ATOM 818 O O . HIS A 1 99 ? -7.505 1.289 -8.982 1.00 94.88 99 HIS A O 1
ATOM 824 N N . ASP A 1 100 ? -8.606 1.260 -10.943 1.00 95.31 100 ASP A N 1
ATOM 825 C CA . ASP A 1 100 ? -9.698 0.400 -10.478 1.00 95.31 100 ASP A CA 1
ATOM 826 C C . ASP A 1 100 ? -9.189 -0.967 -9.998 1.00 95.31 100 ASP A C 1
ATOM 828 O O . ASP A 1 100 ? -9.640 -1.473 -8.968 1.00 95.31 100 ASP A O 1
ATOM 832 N N . ALA A 1 101 ? -8.196 -1.539 -10.687 1.00 94.56 101 ALA A N 1
ATOM 833 C CA . ALA A 1 101 ? -7.567 -2.796 -10.293 1.00 94.56 101 ALA A CA 1
ATOM 834 C C . ALA A 1 101 ? -6.879 -2.660 -8.929 1.00 94.56 101 ALA A C 1
ATOM 836 O O . ALA A 1 101 ? -7.103 -3.467 -8.026 1.00 94.56 101 ALA A O 1
ATOM 837 N N . PHE A 1 102 ? -6.107 -1.591 -8.741 1.00 95.50 102 PHE A N 1
ATOM 838 C CA . PHE A 1 102 ? -5.422 -1.334 -7.481 1.00 95.50 102 PHE A CA 1
ATOM 839 C C . PHE A 1 102 ? -6.371 -0.956 -6.334 1.00 95.50 102 PHE A C 1
ATOM 841 O O . PHE A 1 102 ? -6.100 -1.308 -5.184 1.00 95.50 102 PHE A O 1
ATOM 848 N N . VAL A 1 103 ? -7.489 -0.276 -6.612 1.00 96.69 103 VAL A N 1
ATOM 849 C CA . VAL A 1 103 ? -8.543 -0.026 -5.617 1.00 96.69 103 VAL A CA 1
ATOM 850 C C . VAL A 1 103 ? -9.190 -1.339 -5.190 1.00 96.69 103 VAL A C 1
ATOM 852 O O . VAL A 1 103 ? -9.304 -1.586 -3.990 1.00 96.69 103 VAL A O 1
ATOM 855 N N . ASN A 1 104 ? -9.551 -2.208 -6.136 1.00 95.62 104 ASN A N 1
ATOM 856 C CA . ASN A 1 104 ? -10.106 -3.527 -5.826 1.00 95.62 104 ASN A CA 1
ATOM 857 C C . ASN A 1 104 ? -9.120 -4.374 -5.014 1.00 95.62 104 ASN A C 1
ATOM 859 O O . ASN A 1 104 ? -9.500 -4.994 -4.019 1.00 95.62 104 ASN A O 1
ATOM 863 N N . TYR A 1 105 ? -7.841 -4.337 -5.387 1.00 95.56 105 TYR A N 1
ATOM 864 C CA . TYR A 1 105 ? -6.787 -5.026 -4.657 1.00 95.56 105 TYR A CA 1
ATOM 865 C C . TYR A 1 105 ? -6.638 -4.480 -3.235 1.00 95.56 105 TYR A C 1
ATOM 867 O O . TYR A 1 105 ? -6.618 -5.246 -2.275 1.00 95.56 105 TYR A O 1
ATOM 875 N N . TRP A 1 106 ? -6.648 -3.156 -3.061 1.00 97.44 106 TRP A N 1
ATOM 876 C CA . TRP A 1 106 ? -6.640 -2.536 -1.737 1.00 97.44 106 TRP A CA 1
ATOM 877 C C . TRP A 1 106 ? -7.844 -2.956 -0.882 1.00 97.44 106 TRP A C 1
ATOM 879 O O . TRP A 1 106 ? -7.690 -3.272 0.301 1.00 97.44 106 TRP A O 1
ATOM 889 N N . GLU A 1 107 ? -9.044 -2.996 -1.461 1.00 96.62 107 GLU A N 1
ATOM 890 C CA . GLU A 1 107 ? -10.253 -3.425 -0.755 1.00 96.62 107 GLU A CA 1
ATOM 891 C C . GLU A 1 107 ? -10.159 -4.872 -0.254 1.00 96.62 107 GLU A C 1
ATOM 893 O O . GLU A 1 107 ? -10.627 -5.156 0.855 1.00 96.62 107 GLU A O 1
ATOM 898 N N . TRP A 1 108 ? -9.481 -5.753 -0.994 1.00 95.75 108 TRP A N 1
ATOM 899 C CA . TRP A 1 108 ? -9.250 -7.137 -0.579 1.00 95.75 108 TRP A CA 1
ATOM 900 C C . TRP A 1 108 ? -8.465 -7.234 0.739 1.00 95.75 108 TRP A C 1
ATOM 902 O O . TRP A 1 108 ? -8.835 -8.019 1.612 1.00 95.75 108 TRP A O 1
ATOM 912 N N . TYR A 1 109 ? -7.458 -6.384 0.955 1.00 97.06 109 TYR A N 1
ATOM 913 C CA . TYR A 1 109 ? -6.739 -6.323 2.237 1.00 97.06 109 TYR A CA 1
ATOM 914 C C . TYR A 1 109 ? -7.512 -5.534 3.302 1.00 97.06 109 TYR A C 1
ATOM 916 O O . TYR A 1 109 ? -7.536 -5.893 4.485 1.00 97.06 109 TYR A O 1
ATOM 924 N N . ARG A 1 110 ? -8.158 -4.433 2.904 1.00 97.50 110 ARG A N 1
ATOM 925 C CA . ARG A 1 110 ? -8.797 -3.498 3.837 1.00 97.50 110 ARG A CA 1
ATOM 926 C C . ARG A 1 110 ? -10.017 -4.097 4.530 1.00 97.50 110 ARG A C 1
ATOM 928 O O . ARG A 1 110 ? -10.173 -3.908 5.741 1.00 97.50 110 ARG A O 1
ATOM 935 N N . GLN A 1 111 ? -10.904 -4.750 3.781 1.00 97.12 111 GLN A N 1
ATOM 936 C CA . GLN A 1 111 ? -12.205 -5.189 4.293 1.00 97.12 111 GLN A CA 1
ATOM 937 C C . GLN A 1 111 ? -12.075 -6.247 5.400 1.00 97.12 111 GLN A C 1
ATOM 939 O O . GLN A 1 111 ? -12.617 -6.021 6.487 1.00 97.12 111 GLN A O 1
ATOM 944 N N . PRO A 1 112 ? -11.297 -7.338 5.232 1.00 96.94 112 PRO A N 1
ATOM 945 C CA . PRO A 1 112 ? -11.111 -8.327 6.294 1.00 96.94 112 PRO A CA 1
ATOM 946 C C . PRO A 1 112 ? -10.488 -7.724 7.560 1.00 96.94 112 PRO A C 1
ATOM 948 O O . PRO A 1 112 ? -10.910 -8.043 8.676 1.00 96.94 112 PRO A O 1
ATOM 951 N N . ALA A 1 113 ? -9.525 -6.808 7.401 1.00 96.00 113 ALA A N 1
ATOM 952 C CA . ALA A 1 113 ? -8.874 -6.135 8.520 1.00 96.00 113 ALA A CA 1
ATOM 953 C C . ALA A 1 113 ? -9.858 -5.271 9.330 1.00 96.00 113 ALA A C 1
ATOM 955 O O . ALA A 1 113 ? -9.821 -5.280 10.563 1.00 96.00 113 ALA A O 1
ATOM 956 N N . ILE A 1 114 ? -10.767 -4.557 8.656 1.00 95.31 114 ILE A N 1
ATOM 957 C CA . ILE A 1 114 ? -11.818 -3.768 9.313 1.00 95.31 114 ILE A CA 1
ATOM 958 C C . ILE A 1 114 ? -12.825 -4.683 10.009 1.00 95.31 114 ILE A C 1
ATOM 960 O O . ILE A 1 114 ? -13.061 -4.498 11.204 1.00 95.31 114 ILE A O 1
ATOM 964 N N . HIS A 1 115 ? -13.353 -5.697 9.319 1.00 95.88 115 HIS A N 1
ATOM 965 C CA . HIS A 1 115 ? -14.337 -6.619 9.894 1.00 95.88 115 HIS A CA 1
ATOM 966 C C . HIS A 1 115 ? -13.816 -7.304 11.163 1.00 95.88 115 HIS A C 1
ATOM 968 O O . HIS A 1 115 ? -14.533 -7.396 12.162 1.00 95.88 115 HIS A O 1
ATOM 974 N N . LYS A 1 116 ? -12.539 -7.712 11.171 1.00 95.31 116 LYS A N 1
ATOM 975 C CA . LYS A 1 116 ? -11.892 -8.303 12.350 1.00 95.31 116 LYS A CA 1
ATOM 976 C C . LYS A 1 116 ? -11.880 -7.355 13.547 1.00 95.31 116 LYS A C 1
ATOM 978 O O . LYS A 1 116 ? -12.089 -7.801 14.673 1.00 95.31 116 LYS A O 1
ATOM 983 N N . VAL A 1 117 ? -11.629 -6.063 13.327 1.00 94.62 117 VAL A N 1
ATOM 984 C CA . VAL A 1 117 ? -11.688 -5.062 14.400 1.00 94.62 117 VAL A CA 1
ATOM 985 C C . VAL A 1 117 ? -13.127 -4.867 14.854 1.00 94.62 117 VAL A C 1
ATOM 987 O O . VAL A 1 117 ? -13.391 -4.884 16.050 1.00 94.62 117 VAL A O 1
ATOM 990 N N . GLU A 1 118 ? -14.075 -4.700 13.937 1.00 92.44 118 GLU A N 1
ATOM 991 C CA . GLU A 1 118 ? -15.470 -4.437 14.301 1.00 92.44 118 GLU A CA 1
ATOM 992 C C . GLU A 1 118 ? -16.090 -5.567 15.125 1.00 92.44 118 GLU A C 1
ATOM 994 O O . GLU A 1 118 ? -16.738 -5.287 16.136 1.00 92.44 118 GLU A O 1
ATOM 999 N N . ALA A 1 119 ? -15.777 -6.823 14.799 1.00 93.25 119 ALA A N 1
ATOM 1000 C CA . ALA A 1 119 ? -16.194 -7.987 15.577 1.00 93.25 119 ALA A CA 1
ATOM 1001 C C . ALA A 1 119 ? -15.707 -7.957 17.043 1.00 93.25 119 ALA A C 1
ATOM 1003 O O . ALA A 1 119 ? -16.376 -8.494 17.916 1.00 93.25 119 ALA A O 1
ATOM 1004 N N . GLN A 1 120 ? -14.580 -7.299 17.346 1.00 90.75 120 GLN A N 1
ATOM 1005 C CA . GLN A 1 120 ? -14.057 -7.169 18.719 1.00 90.75 120 GLN A CA 1
ATOM 1006 C C . GLN A 1 120 ? -14.748 -6.068 19.534 1.00 90.75 120 GLN A C 1
ATOM 1008 O O . GLN A 1 120 ? -14.641 -6.039 20.761 1.00 90.75 120 GLN A O 1
ATOM 1013 N N . TYR A 1 121 ? -15.400 -5.118 18.860 1.00 85.31 121 TYR A N 1
ATOM 1014 C CA . TYR A 1 121 ? -16.041 -3.960 19.490 1.00 85.31 121 TYR A CA 1
ATOM 1015 C C . TYR A 1 121 ? -17.567 -4.006 19.434 1.00 85.31 121 TYR A C 1
ATOM 1017 O O . TYR A 1 121 ? -18.186 -3.055 19.930 1.00 85.31 121 TYR A O 1
ATOM 1025 N N . THR A 1 122 ? -18.139 -5.072 18.876 1.00 72.94 122 THR A N 1
ATOM 1026 C CA . THR A 1 122 ? -19.571 -5.389 18.935 1.00 72.94 122 THR A CA 1
ATOM 1027 C C . THR A 1 122 ? -19.863 -5.973 20.314 1.00 72.94 122 THR A C 1
ATOM 1029 O O . THR A 1 122 ? -20.530 -5.275 21.116 1.00 72.94 122 THR A O 1
#

Solvent-accessible surface area (backbone atoms only — not comparable to full-atom values): 6860 Å² total; per-residue (Å²): 131,59,69,69,58,56,51,52,50,51,52,52,47,46,53,50,32,49,43,52,26,49,51,52,52,51,52,39,38,32,68,15,32,69,71,51,24,76,54,64,73,40,98,54,38,68,72,38,38,65,55,46,30,39,70,47,47,48,50,57,34,47,74,74,73,44,89,71,56,70,84,68,32,55,79,32,60,68,65,94,86,63,78,60,92,56,52,77,61,55,51,50,50,54,49,58,78,37,38,68,36,53,50,54,54,48,46,66,38,39,51,60,39,45,52,60,48,51,67,75,72,110

Radius of gyration: 16.04 Å; Cα contacts (8 Å, |Δi|>4): 111; chains: 1; bounding box: 43×20×49 Å

Nearest PDB structures (foldseek):
  6z1a-assembly1_B  TM=1.921E-01  e=6.938E+00  Staphylococcus aureus

Secondary structure (DSSP, 8-state):
--HHHHHHHHHHHHHHHHHHHHHHHHHHHHTT-THHHHHHT-S-GGGGTT---HHHHHHHHHHTT----HHHHGGG---TTPPPSS-HHHHHHHHHHTHHHHHHHHHHHHHHHHHHHHHHH-

Organism: NCBI:txid1945520

Mean predicted aligned error: 3.71 Å

Sequence (122 aa):
MNKRKRHMQRYNALRSARVEAMLEMLNAIDHGAPELEVLTGKEDNYILENELNSYRAMKVAQYFKVNVSKGKLTRFSKPEDHHYHLTAKQLMDYIEENHDAFVNYWEWYRQPAIHKVEAQYT